Protein AF-A0A6B3FLF4-F1 (afdb_monomer_lite)

Secondary structure (DSSP, 8-state):
--PPEEEEETTEEEEEEEEEE--TT-SSPEEEEEEEEETTEEEEESSHHHHHHHHHT----S----------S----PPPP-SHHHHHHHHHHHHHHHHHHHHHT-

pLDDT: mean 77.43, std 15.68, range [38.91, 93.62]

Radius of gyration: 25.48 Å; chains: 1; bounding box: 37×61×59 Å

Structure (mmCIF, N/CA/C/O backbone):
data_AF-A0A6B3FLF4-F1
#
_entry.id   AF-A0A6B3FLF4-F1
#
loop_
_atom_site.group_PDB
_atom_site.id
_atom_site.type_symbol
_atom_site.label_atom_id
_atom_site.label_alt_id
_atom_site.label_comp_id
_atom_site.label_asym_id
_atom_site.label_entity_id
_atom_site.label_seq_id
_atom_site.pdbx_PDB_ins_code
_atom_site.Cartn_x
_atom_site.Cartn_y
_atom_site.Cartn_z
_atom_site.occupancy
_atom_site.B_iso_or_equiv
_atom_site.auth_seq_id
_atom_site.auth_comp_id
_atom_site.auth_asym_id
_atom_site.auth_atom_id
_atom_site.pdbx_PDB_model_num
ATOM 1 N N . TYR A 1 1 ? 11.805 -9.754 -5.408 1.00 54.56 1 TYR A N 1
ATOM 2 C CA . TYR A 1 1 ? 10.732 -10.060 -4.449 1.00 54.56 1 TYR A CA 1
ATOM 3 C C . TYR A 1 1 ? 10.840 -9.061 -3.315 1.00 54.56 1 TYR A C 1
ATOM 5 O O . TYR A 1 1 ? 11.949 -8.872 -2.820 1.00 54.56 1 TYR A O 1
ATOM 13 N N . GLY A 1 2 ? 9.774 -8.303 -3.056 1.00 68.50 2 GLY A N 1
ATOM 14 C CA . GLY A 1 2 ? 9.725 -7.313 -1.976 1.00 68.50 2 GLY A CA 1
ATOM 15 C C . GLY A 1 2 ? 9.313 -7.947 -0.649 1.00 68.50 2 GLY A C 1
ATOM 16 O O . GLY A 1 2 ? 9.113 -9.155 -0.561 1.00 68.50 2 GLY A O 1
ATOM 17 N N . ASN A 1 3 ? 9.211 -7.131 0.393 1.00 77.31 3 ASN A N 1
ATOM 18 C CA . ASN A 1 3 ? 8.641 -7.529 1.675 1.00 77.31 3 ASN A CA 1
ATOM 19 C C . ASN A 1 3 ? 7.111 -7.619 1.572 1.00 77.31 3 ASN A C 1
ATOM 21 O O . ASN A 1 3 ? 6.477 -6.709 1.045 1.00 77.31 3 ASN A O 1
ATOM 25 N N . LEU A 1 4 ? 6.527 -8.695 2.104 1.00 87.56 4 LEU A N 1
ATOM 26 C CA . LEU A 1 4 ? 5.078 -8.843 2.232 1.00 87.56 4 LEU A CA 1
ATOM 27 C C . LEU A 1 4 ? 4.589 -8.045 3.446 1.00 87.56 4 LEU A C 1
ATOM 29 O O . LEU A 1 4 ? 5.030 -8.300 4.568 1.00 87.56 4 LEU A O 1
ATOM 33 N N . LEU A 1 5 ? 3.662 -7.114 3.232 1.00 86.44 5 LEU A N 1
ATOM 34 C CA . LEU A 1 5 ? 2.945 -6.436 4.309 1.00 86.44 5 LEU A CA 1
ATOM 35 C C . LEU A 1 5 ? 1.595 -7.126 4.506 1.00 86.44 5 LEU A C 1
ATOM 37 O O . LEU A 1 5 ? 0.856 -7.336 3.546 1.00 86.44 5 LEU A O 1
ATOM 41 N N . THR A 1 6 ? 1.284 -7.486 5.750 1.00 89.62 6 THR A N 1
ATOM 42 C CA . THR A 1 6 ? -0.003 -8.080 6.133 1.00 89.62 6 THR A CA 1
ATOM 43 C C . THR A 1 6 ? -0.688 -7.157 7.127 1.00 89.62 6 THR A C 1
ATOM 45 O O . THR A 1 6 ? -0.113 -6.851 8.170 1.00 89.62 6 THR A O 1
ATOM 48 N N . VAL A 1 7 ? -1.903 -6.720 6.807 1.00 89.19 7 VAL A N 1
ATOM 49 C CA . VAL A 1 7 ? -2.683 -5.796 7.636 1.00 89.19 7 VAL A CA 1
ATOM 50 C C . VAL A 1 7 ? -3.991 -6.478 8.048 1.00 89.19 7 VAL A C 1
ATOM 52 O O . VAL A 1 7 ? -4.735 -6.916 7.167 1.00 89.19 7 VAL A O 1
ATOM 55 N N . PRO A 1 8 ? -4.281 -6.618 9.355 1.00 90.31 8 PRO A N 1
ATOM 56 C CA . PRO A 1 8 ? -5.564 -7.136 9.818 1.00 90.31 8 PRO A CA 1
ATOM 57 C C . PRO A 1 8 ? -6.6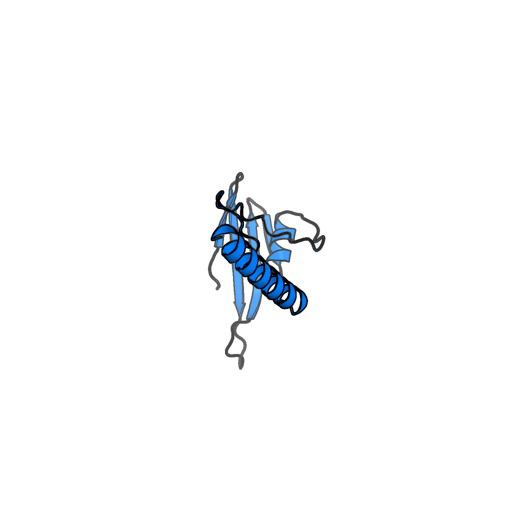76 -6.094 9.626 1.00 90.31 8 PRO A C 1
ATOM 59 O O . PRO A 1 8 ? -6.490 -4.913 9.911 1.00 90.31 8 PRO A O 1
ATOM 62 N N . LEU A 1 9 ? -7.836 -6.549 9.163 1.00 85.38 9 LEU A N 1
ATOM 63 C CA . LEU A 1 9 ? -9.065 -5.780 8.948 1.00 85.38 9 LEU A CA 1
ATOM 64 C C . LEU A 1 9 ? -10.248 -6.566 9.539 1.00 85.38 9 LEU A C 1
ATOM 66 O O . LEU A 1 9 ? -10.143 -7.776 9.747 1.00 85.38 9 LEU A O 1
ATOM 70 N N . GLU A 1 10 ? -11.394 -5.917 9.769 1.00 82.06 10 GLU A N 1
ATOM 71 C CA . GLU A 1 10 ? -12.571 -6.570 10.379 1.00 82.06 10 GLU A CA 1
ATOM 72 C C . GLU A 1 10 ? -13.059 -7.819 9.618 1.00 82.06 10 GLU A C 1
ATOM 74 O O . GLU A 1 10 ? -13.631 -8.724 10.221 1.00 82.06 10 GLU A O 1
ATOM 79 N N . GLY A 1 11 ? -12.803 -7.907 8.306 1.00 79.12 11 GLY A N 1
ATOM 80 C CA . GLY A 1 11 ? -13.209 -9.032 7.456 1.00 79.12 11 GLY A CA 1
ATOM 81 C C . GLY A 1 11 ? -12.089 -9.992 7.039 1.00 79.12 11 GLY A C 1
ATOM 82 O O . GLY A 1 11 ? -12.340 -10.870 6.213 1.00 79.12 11 GLY A O 1
ATOM 83 N N . GLY A 1 12 ? -10.863 -9.846 7.560 1.00 87.38 12 GLY A N 1
ATOM 84 C CA . GLY A 1 12 ? -9.735 -10.723 7.224 1.00 87.38 12 GLY A CA 1
ATOM 85 C C . GLY A 1 12 ? -8.396 -9.994 7.117 1.00 87.38 12 GLY A C 1
ATOM 86 O O . GLY A 1 12 ? -8.160 -8.995 7.786 1.00 87.38 12 GLY A O 1
ATOM 87 N N . PHE A 1 13 ? -7.501 -10.497 6.268 1.00 90.88 13 PHE A N 1
ATOM 88 C CA . PHE A 1 13 ? -6.176 -9.912 6.062 1.00 90.88 13 PHE A CA 1
ATOM 89 C C . PHE A 1 13 ? -6.063 -9.277 4.677 1.00 90.88 13 PHE A C 1
ATOM 91 O O . PHE A 1 13 ? -6.465 -9.875 3.677 1.00 90.88 13 PHE A O 1
ATOM 98 N N . LEU A 1 14 ? -5.483 -8.080 4.631 1.00 90.69 14 LEU A N 1
ATOM 99 C CA . LEU A 1 14 ? -4.992 -7.455 3.410 1.00 90.69 14 LEU A CA 1
ATOM 100 C C . LEU A 1 14 ? -3.509 -7.789 3.247 1.00 90.69 14 LEU A C 1
ATOM 102 O O . LEU A 1 14 ? -2.698 -7.502 4.130 1.00 90.69 14 LEU A O 1
ATOM 106 N N . TYR A 1 15 ? -3.166 -8.377 2.107 1.00 91.75 15 TYR A N 1
ATOM 107 C CA . TYR A 1 15 ? -1.801 -8.734 1.738 1.00 91.75 15 TYR A CA 1
ATOM 108 C C . TYR A 1 15 ? -1.303 -7.814 0.632 1.00 91.75 15 TYR A C 1
ATOM 110 O O . TYR A 1 15 ? -1.992 -7.645 -0.373 1.00 91.75 15 TYR A O 1
ATOM 118 N N . ILE A 1 16 ? -0.112 -7.243 0.804 1.00 93.62 16 ILE A N 1
ATOM 119 C CA . ILE A 1 16 ? 0.496 -6.313 -0.153 1.00 93.62 16 ILE A CA 1
ATOM 120 C C . ILE A 1 16 ? 1.931 -6.755 -0.435 1.00 93.62 16 ILE A C 1
ATOM 122 O O . ILE A 1 16 ? 2.762 -6.792 0.474 1.00 93.62 16 ILE A O 1
ATOM 126 N N . GLU A 1 17 ? 2.237 -7.046 -1.699 1.00 91.62 17 GLU A N 1
ATOM 127 C CA . GLU A 1 17 ? 3.581 -7.415 -2.148 1.00 91.62 17 GLU A CA 1
ATOM 128 C C . GLU A 1 17 ? 4.071 -6.471 -3.264 1.00 91.62 17 GLU A C 1
ATOM 130 O O . GLU A 1 17 ? 3.579 -6.522 -4.398 1.00 91.62 17 GLU A O 1
ATOM 135 N N . PRO A 1 18 ? 5.066 -5.608 -2.984 1.00 89.94 18 PRO A N 1
ATOM 136 C CA . PRO A 1 18 ? 5.724 -4.807 -4.008 1.00 89.94 18 PRO A CA 1
ATOM 137 C C . PRO A 1 18 ? 6.738 -5.642 -4.807 1.00 89.94 18 PRO A C 1
ATOM 139 O O . PRO A 1 18 ? 7.626 -6.297 -4.254 1.00 89.94 18 PRO A O 1
ATOM 142 N N . VAL A 1 19 ? 6.665 -5.575 -6.136 1.00 89.12 19 VAL A N 1
ATOM 143 C CA . VAL A 1 19 ? 7.580 -6.274 -7.045 1.00 89.12 19 VAL A CA 1
ATOM 144 C C . VAL A 1 19 ? 8.565 -5.280 -7.645 1.00 89.12 19 VAL A C 1
ATOM 146 O O . VAL A 1 19 ? 8.205 -4.443 -8.474 1.00 89.12 19 VAL A O 1
ATOM 149 N N . TYR A 1 20 ? 9.832 -5.404 -7.256 1.00 86.50 20 TYR A N 1
ATOM 150 C CA . TYR A 1 20 ? 10.931 -4.603 -7.794 1.00 86.50 20 TYR A CA 1
ATOM 151 C C . TYR A 1 20 ? 11.729 -5.372 -8.845 1.00 86.50 20 TYR A C 1
ATOM 153 O O . TYR A 1 20 ? 11.981 -6.570 -8.691 1.00 86.50 20 TYR A O 1
ATOM 161 N N . THR A 1 21 ? 12.213 -4.673 -9.870 1.00 84.12 21 THR A N 1
ATOM 162 C CA . THR A 1 21 ? 13.199 -5.212 -10.819 1.00 84.12 21 THR A CA 1
ATOM 163 C C . THR A 1 21 ? 14.460 -4.371 -10.828 1.00 84.12 21 THR A C 1
ATOM 165 O O . THR A 1 21 ? 14.403 -3.146 -10.719 1.00 84.12 21 THR A O 1
ATOM 168 N N . ARG A 1 22 ? 15.597 -5.032 -11.039 1.00 74.81 22 ARG A N 1
ATOM 169 C CA . ARG A 1 22 ? 16.881 -4.391 -11.314 1.00 74.81 22 ARG A CA 1
ATOM 170 C C . ARG A 1 22 ? 17.200 -4.583 -12.794 1.00 74.81 22 ARG A C 1
ATOM 172 O O . ARG A 1 22 ? 17.216 -5.715 -13.267 1.00 74.81 22 ARG A O 1
ATOM 179 N N . GLY A 1 23 ? 17.414 -3.491 -13.520 1.00 70.38 23 GLY A N 1
ATOM 180 C CA . GLY A 1 23 ? 17.798 -3.523 -14.930 1.00 70.38 23 GLY A CA 1
ATOM 181 C C . GLY A 1 23 ? 19.266 -3.150 -15.107 1.00 70.38 23 GLY A C 1
ATOM 182 O O . GLY A 1 23 ? 19.678 -2.105 -14.613 1.00 70.38 23 GLY A O 1
ATOM 183 N N . GLY A 1 24 ? 20.015 -3.986 -15.836 1.00 71.12 24 GLY A N 1
ATOM 184 C CA . GLY A 1 24 ? 21.361 -3.737 -16.377 1.00 71.12 24 GLY A CA 1
ATOM 185 C C . GLY A 1 24 ? 22.268 -2.799 -15.568 1.00 71.12 24 GLY A C 1
ATOM 186 O O . GLY A 1 24 ? 22.991 -3.252 -14.689 1.00 71.12 24 GLY A O 1
ATOM 187 N N . ASN A 1 25 ? 22.226 -1.502 -15.906 1.00 66.50 25 ASN A N 1
ATOM 188 C CA . ASN A 1 25 ? 23.145 -0.455 -15.434 1.00 66.50 25 ASN A CA 1
ATOM 189 C C . ASN A 1 25 ? 22.615 0.422 -14.279 1.00 66.50 25 ASN A C 1
ATOM 191 O O . ASN A 1 25 ? 23.318 1.336 -13.853 1.00 66.50 25 ASN A O 1
ATOM 195 N N . GLN A 1 26 ? 21.389 0.212 -13.783 1.00 67.44 26 GLN A N 1
ATOM 196 C CA . GLN A 1 26 ? 20.879 0.972 -12.635 1.00 67.44 26 GLN A CA 1
ATOM 197 C C . GLN A 1 26 ? 21.131 0.232 -11.319 1.00 67.44 26 GLN A C 1
ATOM 199 O O . GLN A 1 26 ? 20.676 -0.894 -11.117 1.00 67.44 26 GLN A O 1
ATOM 204 N N . ASN A 1 27 ? 21.809 0.913 -10.391 1.00 74.94 27 ASN A N 1
ATOM 205 C CA . ASN A 1 27 ? 22.121 0.392 -9.056 1.00 74.94 27 ASN A CA 1
ATOM 206 C C . ASN A 1 27 ? 20.901 0.329 -8.120 1.00 74.94 27 ASN A C 1
ATOM 208 O O . ASN A 1 27 ? 20.984 -0.268 -7.046 1.00 74.94 27 ASN A O 1
ATOM 212 N N . TYR A 1 28 ? 19.765 0.905 -8.519 1.00 80.50 28 TYR A N 1
ATOM 213 C CA . TYR A 1 28 ? 18.578 1.030 -7.678 1.00 80.50 28 TYR A CA 1
ATOM 214 C C . TYR A 1 28 ? 17.434 0.138 -8.186 1.00 80.50 28 TYR A C 1
ATOM 216 O O . TYR A 1 28 ? 17.136 0.147 -9.384 1.00 80.50 28 TYR A O 1
ATOM 224 N N . PRO A 1 29 ? 16.791 -0.659 -7.309 1.00 82.88 29 PRO A N 1
ATOM 225 C CA . PRO A 1 29 ? 15.593 -1.411 -7.665 1.00 82.88 29 PRO A CA 1
ATOM 226 C C . PRO A 1 29 ? 14.446 -0.460 -8.011 1.00 82.88 29 PRO A C 1
ATOM 228 O O . PRO A 1 29 ? 14.128 0.436 -7.233 1.00 82.88 29 PRO A O 1
ATOM 231 N N . LEU A 1 30 ? 13.796 -0.681 -9.152 1.00 86.81 30 LEU A N 1
ATOM 232 C CA . LEU A 1 30 ? 12.601 0.068 -9.535 1.00 86.81 30 LEU A CA 1
ATOM 233 C C . LEU A 1 30 ? 11.353 -0.748 -9.232 1.00 86.81 30 LEU A C 1
ATOM 235 O O . LEU A 1 30 ? 11.300 -1.936 -9.561 1.00 86.81 30 LEU A O 1
ATOM 239 N N . LEU A 1 31 ? 10.350 -0.098 -8.639 1.00 87.56 31 LEU A N 1
ATOM 240 C CA . LEU A 1 31 ? 9.023 -0.680 -8.471 1.00 87.56 31 LEU A CA 1
ATOM 241 C C . LEU A 1 31 ? 8.422 -0.933 -9.857 1.00 87.56 31 LEU A C 1
ATOM 243 O O . LEU A 1 31 ? 8.432 -0.056 -10.719 1.00 87.56 31 LEU A O 1
ATOM 247 N N . ARG A 1 32 ? 7.933 -2.149 -10.086 1.00 88.94 32 ARG A N 1
ATOM 248 C CA . ARG A 1 32 ? 7.273 -2.529 -11.339 1.00 88.94 32 ARG A CA 1
ATOM 249 C C . ARG A 1 32 ? 5.783 -2.677 -11.181 1.00 88.94 32 ARG A C 1
ATOM 251 O O . ARG A 1 32 ? 5.054 -2.229 -12.057 1.00 88.94 32 ARG A O 1
ATOM 258 N N . LYS A 1 33 ? 5.368 -3.340 -10.106 1.00 90.38 33 LYS A N 1
ATOM 259 C CA . LYS A 1 33 ? 3.972 -3.603 -9.780 1.00 90.38 33 LYS A CA 1
ATOM 260 C C . LYS A 1 33 ? 3.801 -3.752 -8.276 1.00 90.38 33 LYS A C 1
ATOM 262 O O . LYS A 1 33 ? 4.745 -4.123 -7.579 1.00 90.38 33 LYS A O 1
ATOM 267 N N . VAL A 1 34 ? 2.586 -3.510 -7.813 1.00 92.44 34 VAL A N 1
ATOM 268 C CA . VAL A 1 34 ? 2.115 -3.826 -6.468 1.00 92.44 34 VAL A CA 1
ATOM 269 C C . VAL A 1 34 ? 0.984 -4.832 -6.609 1.00 92.44 34 VAL A C 1
ATOM 271 O O . VAL A 1 34 ? -0.009 -4.553 -7.279 1.00 92.44 34 VAL A O 1
ATOM 274 N N . ALA A 1 35 ? 1.152 -6.006 -6.007 1.00 92.12 35 ALA A N 1
ATOM 275 C CA . ALA A 1 35 ? 0.082 -6.981 -5.869 1.00 92.12 35 ALA A CA 1
ATOM 276 C C . ALA A 1 35 ? -0.643 -6.732 -4.543 1.00 92.12 35 ALA A C 1
ATOM 278 O O . ALA A 1 35 ? 0.013 -6.641 -3.503 1.00 92.12 35 ALA A O 1
ATOM 279 N N . ALA A 1 36 ? -1.972 -6.632 -4.571 1.00 93.06 36 ALA A N 1
ATOM 280 C CA . ALA A 1 36 ? -2.795 -6.535 -3.368 1.00 93.06 36 ALA A CA 1
ATOM 281 C C . ALA A 1 36 ? -3.884 -7.611 -3.371 1.00 93.06 36 ALA A C 1
ATOM 283 O O . ALA A 1 36 ? -4.483 -7.896 -4.410 1.00 93.06 36 ALA A O 1
ATOM 284 N N . SER A 1 37 ? -4.132 -8.214 -2.208 1.00 92.38 37 SER A N 1
ATOM 285 C CA . SER A 1 37 ? -5.137 -9.263 -2.035 1.00 92.38 37 SER A CA 1
ATOM 286 C C . SER A 1 37 ? -5.958 -9.054 -0.769 1.00 92.38 37 SER A C 1
ATOM 288 O O . SER A 1 37 ? -5.391 -8.912 0.315 1.00 92.38 37 SER A O 1
ATOM 290 N N . TYR A 1 38 ? -7.285 -9.070 -0.910 1.00 92.00 38 TYR A N 1
ATOM 291 C CA . TYR A 1 38 ? -8.240 -9.055 0.198 1.00 92.00 38 TYR A CA 1
ATOM 292 C C . TYR A 1 38 ? -9.358 -10.071 -0.059 1.00 92.00 38 TYR A C 1
ATOM 294 O O . TYR A 1 38 ? -10.063 -10.010 -1.072 1.00 92.00 38 TYR A O 1
ATOM 302 N N . GLY A 1 39 ? -9.513 -11.035 0.851 1.00 88.12 39 GLY A N 1
ATOM 303 C CA . GLY A 1 3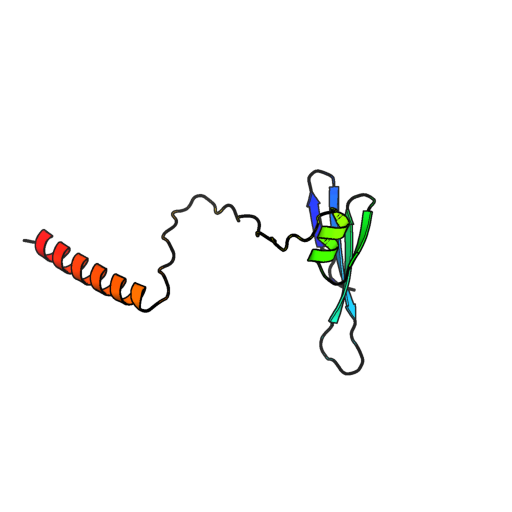9 ? -10.452 -12.144 0.678 1.00 88.12 39 GLY A CA 1
ATOM 304 C C . GLY A 1 39 ? -10.147 -12.957 -0.587 1.00 88.12 39 GLY A C 1
ATOM 305 O O . GLY A 1 39 ? -9.111 -13.606 -0.678 1.00 88.12 39 GLY A O 1
ATOM 306 N N . SER A 1 40 ? -11.057 -12.934 -1.565 1.00 87.81 40 SER A N 1
ATOM 307 C CA . SER A 1 40 ? -10.910 -13.636 -2.856 1.00 87.81 40 SER A CA 1
ATOM 308 C C . SER A 1 40 ? -10.491 -12.726 -4.016 1.00 87.81 40 SER A C 1
ATOM 310 O O . SER A 1 40 ? -10.414 -13.186 -5.155 1.00 87.81 40 SER A O 1
ATOM 312 N N . LYS A 1 41 ? -10.252 -11.436 -3.758 1.00 89.06 41 LYS A N 1
ATOM 313 C CA . LYS A 1 41 ? -9.942 -10.442 -4.788 1.00 89.06 41 LYS A CA 1
ATOM 314 C C . LYS A 1 41 ? -8.447 -10.149 -4.804 1.00 89.06 41 LYS A C 1
ATOM 316 O O . LYS A 1 41 ? -7.894 -9.754 -3.784 1.00 89.06 41 LYS A O 1
ATOM 321 N N . ILE A 1 42 ? -7.825 -10.322 -5.970 1.00 92.06 42 ILE A N 1
ATOM 322 C CA . ILE A 1 42 ? -6.398 -10.073 -6.211 1.00 92.06 42 ILE A CA 1
ATOM 323 C C . ILE A 1 42 ? -6.269 -9.066 -7.353 1.00 92.06 42 ILE A C 1
ATOM 325 O O . ILE A 1 42 ? -6.893 -9.245 -8.399 1.00 92.06 42 ILE A O 1
ATOM 329 N N . VAL A 1 43 ? -5.463 -8.024 -7.158 1.00 93.50 43 VAL A N 1
ATOM 330 C CA . VAL A 1 43 ? -5.237 -6.946 -8.135 1.00 93.50 43 VAL A CA 1
ATOM 331 C C . VAL A 1 43 ? -3.746 -6.636 -8.284 1.00 93.50 43 VAL A C 1
ATOM 333 O O . VAL A 1 43 ? -2.961 -6.889 -7.368 1.00 93.50 43 VAL A O 1
ATOM 336 N N . PHE A 1 44 ? -3.355 -6.100 -9.446 1.00 93.56 44 PHE A N 1
ATOM 337 C CA . PHE A 1 44 ? -1.964 -5.785 -9.788 1.00 93.56 44 PHE A CA 1
ATOM 338 C C . PHE A 1 44 ? -1.850 -4.402 -10.426 1.00 93.56 44 PHE A C 1
ATOM 340 O O . PHE A 1 44 ? -2.077 -4.247 -11.627 1.00 93.56 44 PHE A O 1
ATOM 347 N N . GLU A 1 45 ? -1.383 -3.425 -9.660 1.00 93.50 45 GLU A N 1
ATOM 348 C CA . GLU A 1 45 ? -1.334 -2.030 -10.107 1.00 93.50 45 GLU A CA 1
ATOM 349 C C . GLU A 1 45 ? 0.078 -1.448 -10.109 1.00 93.50 45 GLU A C 1
ATOM 351 O O . GLU A 1 45 ? 1.038 -2.105 -9.696 1.00 93.50 45 GLU A O 1
ATOM 356 N N . ASN A 1 46 ? 0.248 -0.251 -10.674 1.00 91.19 46 ASN A N 1
ATOM 357 C CA . ASN A 1 46 ? 1.566 0.380 -10.788 1.00 91.19 46 ASN A CA 1
ATOM 358 C C . ASN A 1 46 ? 1.982 1.058 -9.482 1.00 91.19 46 ASN A C 1
ATOM 360 O O . ASN A 1 46 ? 3.179 1.181 -9.215 1.00 91.19 46 ASN A O 1
ATOM 364 N N . SER A 1 47 ? 1.010 1.457 -8.662 1.00 89.81 47 SER A N 1
ATOM 365 C CA . SER A 1 47 ? 1.234 2.059 -7.352 1.00 89.81 47 SER A CA 1
ATOM 366 C C . SER A 1 47 ? 0.443 1.362 -6.245 1.00 89.81 47 SER A C 1
ATOM 368 O O . SER A 1 47 ? -0.482 0.587 -6.490 1.00 89.81 47 SER A O 1
ATOM 370 N N . LEU A 1 48 ? 0.820 1.652 -4.998 1.00 88.12 48 LEU A N 1
ATOM 371 C CA . LEU A 1 48 ? 0.081 1.184 -3.831 1.00 88.12 48 LEU A CA 1
ATOM 372 C C . LEU A 1 48 ? -1.335 1.771 -3.793 1.00 88.12 48 LEU A C 1
ATOM 374 O O . LEU A 1 48 ? -2.277 1.027 -3.557 1.00 88.12 48 LEU A O 1
ATOM 378 N N . GLY A 1 49 ? -1.484 3.073 -4.054 1.00 88.81 49 GLY A N 1
ATOM 379 C CA . GLY A 1 49 ? -2.792 3.736 -4.057 1.00 88.81 49 GLY A CA 1
ATOM 380 C C . GLY A 1 49 ? -3.739 3.111 -5.076 1.00 88.81 49 GLY A C 1
ATOM 381 O O . GLY A 1 49 ? -4.842 2.714 -4.721 1.00 88.81 49 GLY A O 1
ATOM 382 N N . GLU A 1 50 ? -3.262 2.896 -6.304 1.00 88.44 50 GLU A N 1
ATOM 383 C CA . GLU A 1 50 ? -4.036 2.209 -7.343 1.00 88.44 50 GLU A CA 1
ATOM 384 C C . GLU A 1 50 ? -4.440 0.794 -6.901 1.00 88.44 50 GLU A C 1
ATOM 386 O O . GLU A 1 50 ? -5.597 0.416 -7.053 1.00 88.44 50 GLU A O 1
ATOM 391 N N . ALA A 1 51 ? -3.522 0.015 -6.314 1.00 90.19 51 ALA A N 1
ATOM 392 C CA . ALA A 1 51 ? -3.815 -1.348 -5.863 1.00 90.19 51 ALA A CA 1
ATOM 393 C C . ALA A 1 51 ? -4.857 -1.377 -4.733 1.00 90.19 51 ALA A C 1
ATOM 395 O O . ALA A 1 51 ? -5.715 -2.259 -4.701 1.00 90.19 51 ALA A O 1
ATOM 396 N N . LEU A 1 52 ? -4.805 -0.407 -3.817 1.00 89.56 52 LEU A N 1
ATOM 397 C CA . LEU A 1 52 ? -5.782 -0.259 -2.739 1.00 89.56 52 LEU A CA 1
ATOM 398 C C . LEU A 1 52 ? -7.152 0.150 -3.290 1.00 89.56 52 LEU A C 1
ATOM 400 O O . LEU A 1 52 ? -8.161 -0.483 -2.975 1.00 89.56 52 LEU A O 1
ATOM 404 N N . ASN A 1 53 ? -7.183 1.135 -4.181 1.00 90.12 53 ASN A N 1
ATOM 405 C CA . ASN A 1 53 ? -8.402 1.576 -4.851 1.00 90.12 53 ASN A CA 1
ATOM 406 C C . ASN A 1 53 ? -9.031 0.424 -5.644 1.00 90.12 53 ASN A C 1
ATOM 408 O O . ASN A 1 53 ? -10.217 0.135 -5.496 1.00 90.12 53 ASN A O 1
ATOM 412 N N . ALA A 1 54 ? -8.223 -0.326 -6.395 1.00 89.31 54 ALA A N 1
ATOM 413 C CA . ALA A 1 54 ? -8.669 -1.474 -7.171 1.00 89.31 54 ALA A CA 1
ATOM 414 C C . ALA A 1 54 ? -9.187 -2.616 -6.287 1.00 89.31 54 ALA A C 1
ATOM 416 O O . ALA A 1 54 ? -10.212 -3.215 -6.623 1.00 89.31 54 ALA A O 1
ATOM 417 N N . VAL A 1 55 ? -8.540 -2.932 -5.155 1.00 89.62 55 VAL A N 1
ATOM 418 C CA . VAL A 1 55 ? -8.992 -4.026 -4.277 1.00 89.62 55 VAL A CA 1
ATOM 419 C C . VAL A 1 55 ? -10.275 -3.653 -3.530 1.00 89.62 55 VAL A C 1
ATOM 421 O O . VAL A 1 55 ? -11.196 -4.470 -3.480 1.00 89.62 55 VAL A O 1
ATOM 424 N N . PHE A 1 56 ? -10.420 -2.407 -3.077 1.00 89.38 56 PHE A N 1
ATOM 425 C CA . PHE A 1 56 ? -11.606 -1.948 -2.344 1.00 89.38 56 PHE A CA 1
ATOM 426 C C . PHE A 1 56 ? -12.709 -1.352 -3.234 1.00 89.38 56 PHE A C 1
ATOM 428 O O . PHE A 1 56 ? -13.822 -1.155 -2.761 1.00 89.38 56 PHE A O 1
ATOM 435 N N . GLY A 1 57 ? -12.450 -1.160 -4.532 1.00 84.56 57 GLY A N 1
ATOM 436 C CA . GLY A 1 57 ? -13.415 -0.588 -5.477 1.00 84.56 57 GLY A CA 1
ATOM 437 C C . GLY A 1 57 ? -13.687 0.899 -5.237 1.00 84.56 57 GLY A C 1
ATOM 438 O O . GLY A 1 57 ? -14.804 1.348 -5.469 1.00 84.56 57 GLY A O 1
ATOM 439 N N . VAL A 1 58 ? -12.692 1.629 -4.735 1.00 82.31 58 VAL A N 1
ATOM 440 C CA . VAL A 1 58 ? -12.775 3.069 -4.465 1.00 82.31 58 VAL A CA 1
ATOM 441 C C . VAL A 1 58 ? -12.338 3.818 -5.723 1.00 82.31 58 VAL A C 1
ATOM 443 O O . VAL A 1 58 ? -11.326 3.466 -6.329 1.00 82.31 58 VAL A O 1
ATOM 446 N N . GLU A 1 59 ? -13.107 4.821 -6.141 1.00 71.88 59 GLU A N 1
ATOM 447 C CA . GLU A 1 59 ? -12.677 5.747 -7.191 1.00 71.88 59 GLU A CA 1
ATOM 448 C C . GLU A 1 59 ? -11.674 6.734 -6.588 1.00 71.88 59 GLU A C 1
ATOM 450 O O . GLU A 1 59 ? -11.902 7.254 -5.499 1.00 71.88 59 GLU A O 1
ATOM 455 N N . ASP A 1 60 ? -10.546 6.951 -7.265 1.00 63.72 60 ASP A N 1
ATOM 456 C CA . ASP A 1 60 ? -9.518 7.889 -6.813 1.00 63.72 60 ASP A CA 1
ATOM 457 C C . ASP A 1 60 ? -10.065 9.321 -6.912 1.00 63.72 60 ASP A C 1
ATOM 459 O O . ASP A 1 60 ? -10.037 9.941 -7.975 1.00 63.72 60 ASP A O 1
ATOM 463 N N . ASP A 1 61 ? -10.620 9.834 -5.816 1.00 60.31 61 ASP A N 1
ATOM 464 C CA . ASP A 1 61 ? -11.096 11.215 -5.711 1.00 60.31 61 ASP A CA 1
ATOM 465 C C . ASP A 1 61 ? -9.951 12.205 -5.421 1.00 60.31 61 ASP A C 1
ATOM 467 O O . ASP A 1 61 ? -10.187 13.398 -5.219 1.00 60.31 61 ASP A O 1
ATOM 471 N N . GLY A 1 62 ? -8.699 11.725 -5.408 1.00 58.78 62 GLY A N 1
ATOM 472 C CA . GLY A 1 62 ? -7.520 12.510 -5.057 1.00 58.78 62 GLY A CA 1
ATOM 473 C C . GLY A 1 62 ? -7.462 12.907 -3.578 1.00 58.78 62 GLY A C 1
ATOM 474 O O . GLY A 1 62 ? -6.552 13.640 -3.186 1.00 58.78 62 GLY A O 1
ATOM 475 N N . SER A 1 63 ? -8.394 12.431 -2.747 1.00 52.78 63 SER A N 1
ATOM 476 C CA . SER A 1 63 ? -8.465 12.707 -1.317 1.00 52.78 63 SER A CA 1
ATOM 477 C C . SER A 1 63 ? -7.907 11.530 -0.523 1.00 52.78 63 SER A C 1
ATOM 479 O O . SER A 1 63 ? -8.609 10.818 0.193 1.00 52.78 63 SER A O 1
ATOM 481 N N . THR A 1 64 ? -6.588 11.337 -0.573 1.00 52.59 64 TH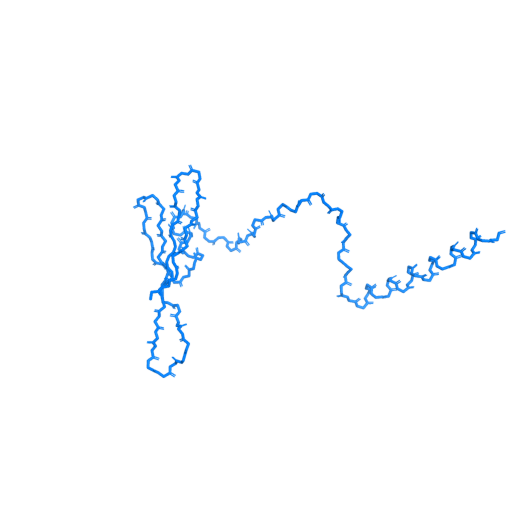R A N 1
ATOM 482 C CA . THR A 1 64 ? -5.925 10.568 0.487 1.00 52.59 64 THR A CA 1
ATOM 483 C C . THR A 1 64 ? -5.830 11.466 1.717 1.00 52.59 64 THR A C 1
ATOM 485 O O . THR A 1 64 ? -4.774 12.032 2.000 1.00 52.59 64 THR A O 1
ATOM 488 N N . THR A 1 65 ? -6.942 11.654 2.428 1.00 53.28 65 THR A N 1
ATOM 489 C CA . THR A 1 65 ? -6.871 12.208 3.783 1.00 53.28 65 THR A CA 1
ATOM 490 C C . THR A 1 65 ? -6.191 11.128 4.624 1.00 53.28 65 THR A C 1
ATOM 492 O O . THR A 1 65 ? -6.721 10.015 4.705 1.00 53.28 65 THR A O 1
ATOM 495 N N . PRO A 1 66 ? -4.986 11.371 5.174 1.00 53.62 66 PRO A N 1
ATOM 496 C CA . PRO A 1 66 ? -4.392 10.435 6.115 1.00 53.62 66 PRO A CA 1
ATOM 497 C C . PRO A 1 66 ? -5.415 10.192 7.229 1.00 53.62 66 PRO A C 1
ATOM 499 O O . PRO A 1 66 ? -6.111 11.140 7.597 1.00 53.62 66 PRO A O 1
ATOM 502 N N . PRO A 1 67 ? -5.546 8.969 7.769 1.00 51.72 67 PRO A N 1
ATOM 503 C CA . PRO A 1 67 ? -6.321 8.803 8.985 1.00 51.72 67 PRO A CA 1
ATOM 504 C C . PRO A 1 67 ? -5.756 9.789 10.006 1.00 51.72 67 PRO A C 1
ATOM 506 O O . PRO A 1 67 ? -4.539 9.796 10.228 1.00 51.72 67 PRO A O 1
ATOM 509 N N . ASP A 1 68 ? -6.621 10.640 10.566 1.00 44.66 68 ASP A N 1
ATOM 510 C CA . ASP A 1 68 ? -6.279 11.434 11.737 1.00 44.66 68 ASP A CA 1
ATOM 511 C C . ASP A 1 68 ? -5.648 10.459 12.723 1.00 44.66 68 ASP A C 1
ATOM 513 O O . ASP A 1 68 ? -6.284 9.515 13.205 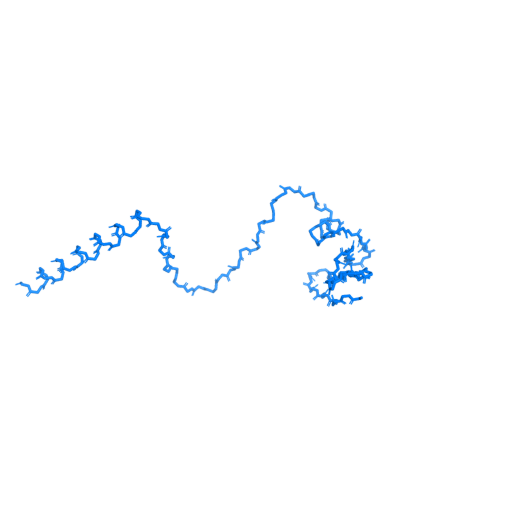1.00 44.66 68 ASP A O 1
ATOM 517 N N . THR A 1 69 ? -4.346 10.622 12.939 1.00 47.12 69 THR A N 1
ATOM 518 C CA . THR A 1 69 ? -3.696 9.959 14.053 1.00 47.12 69 THR A CA 1
ATOM 519 C C . THR A 1 69 ? -4.399 10.566 15.246 1.00 47.12 69 THR A C 1
ATOM 521 O O . THR A 1 69 ? -4.247 11.751 15.513 1.00 47.12 69 THR A O 1
ATOM 524 N N . GLN A 1 70 ? -5.288 9.799 15.870 1.00 45.16 70 GLN A N 1
ATOM 525 C CA . GLN A 1 70 ? -5.898 10.204 17.116 1.00 45.16 70 GLN A CA 1
ATOM 526 C C . GLN A 1 70 ? -4.748 10.250 18.121 1.00 45.16 70 GLN A C 1
ATOM 528 O O . GLN A 1 70 ? -4.365 9.228 18.693 1.00 45.16 70 GLN A O 1
ATOM 533 N N . ASP A 1 71 ? -4.125 11.423 18.229 1.00 42.38 71 ASP A N 1
ATOM 534 C CA . ASP A 1 71 ? -3.169 11.740 19.269 1.00 42.38 71 ASP A CA 1
ATOM 535 C C . ASP A 1 71 ? -3.797 11.341 20.616 1.00 42.38 71 ASP A C 1
ATOM 537 O O . ASP A 1 71 ? -4.994 11.575 20.845 1.00 42.38 71 ASP A O 1
ATOM 541 N N . PRO A 1 72 ? -3.037 10.696 21.520 1.00 48.31 72 PRO A N 1
ATOM 542 C CA . PRO A 1 72 ? -3.490 10.547 22.895 1.00 48.31 72 PRO A CA 1
ATOM 543 C C . PRO A 1 72 ? -3.816 11.947 23.445 1.00 48.31 72 PRO A C 1
ATOM 545 O O . PRO A 1 72 ? -3.168 12.914 23.046 1.00 48.31 72 PRO A O 1
ATOM 548 N N . PRO A 1 73 ? -4.800 12.100 24.348 1.00 48.69 73 PRO A N 1
ATOM 549 C CA . PRO A 1 73 ? -5.157 13.413 24.862 1.00 48.69 73 PRO A CA 1
ATOM 550 C C . PRO A 1 73 ? -3.980 13.952 25.680 1.00 48.69 73 PRO A C 1
ATOM 552 O O . PRO A 1 73 ? -3.762 13.557 26.824 1.00 48.69 73 PRO A O 1
ATOM 555 N N . GLY A 1 74 ? -3.201 14.826 25.058 1.00 44.91 74 GLY A N 1
ATOM 556 C CA . GLY A 1 74 ? -2.075 15.537 25.635 1.00 44.91 74 GLY A CA 1
ATOM 557 C C . GLY A 1 74 ? -2.016 16.902 24.971 1.00 44.91 74 GLY A C 1
ATOM 558 O O . GLY A 1 74 ? -1.927 16.983 23.752 1.00 44.91 74 GLY A O 1
ATOM 559 N N . GLU A 1 75 ? -2.174 17.938 25.790 1.00 49.97 75 GLU A N 1
ATOM 560 C CA . GLU A 1 75 ? -2.193 19.369 25.468 1.00 49.97 75 GLU A CA 1
ATOM 561 C C . GLU A 1 75 ? -1.509 19.750 24.147 1.00 49.97 75 GLU A C 1
ATOM 563 O O . GLU A 1 75 ? -0.289 19.686 24.001 1.00 49.97 75 GLU A O 1
ATOM 568 N N . THR A 1 76 ? -2.319 20.191 23.185 1.00 38.91 76 THR A N 1
ATOM 569 C CA . THR A 1 76 ? -1.845 20.866 21.980 1.00 38.91 76 THR A CA 1
ATOM 570 C C . THR A 1 76 ? -1.407 22.278 22.367 1.00 38.91 76 THR A C 1
ATOM 572 O O . THR A 1 76 ? -2.217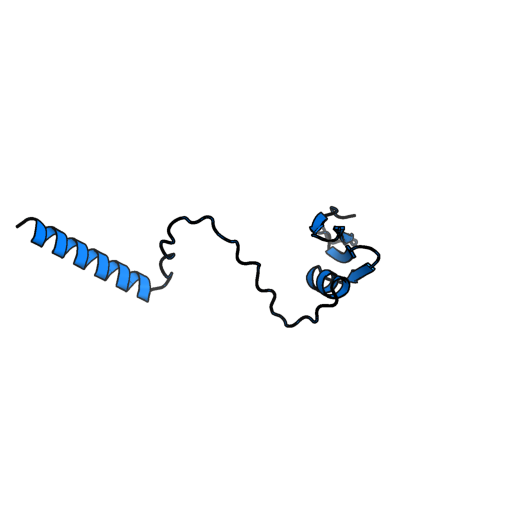 23.201 22.386 1.00 38.91 76 THR A O 1
ATOM 575 N N . ASP A 1 77 ? -0.127 22.460 22.688 1.00 48.31 77 ASP A N 1
ATOM 576 C CA . ASP A 1 77 ? 0.526 23.732 22.386 1.00 48.31 77 ASP A CA 1
ATOM 577 C C . ASP A 1 77 ? 0.698 23.773 20.863 1.00 48.31 77 ASP A C 1
ATOM 579 O O . ASP A 1 77 ? 1.469 22.999 20.288 1.00 48.31 77 ASP A O 1
ATOM 583 N N . ASP A 1 78 ? -0.081 24.63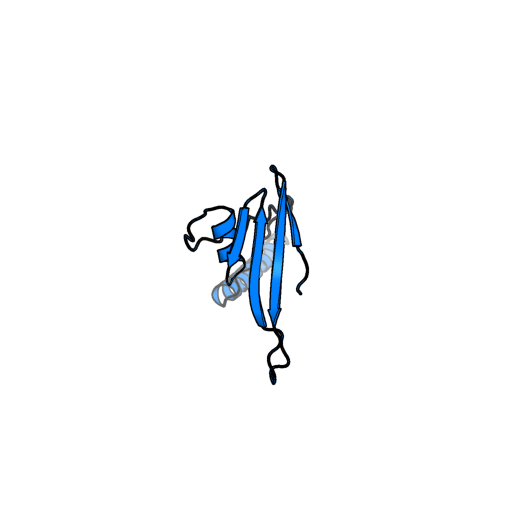0 20.199 1.00 50.88 78 ASP A N 1
ATOM 584 C CA . ASP A 1 78 ? 0.023 24.879 18.762 1.00 50.88 78 ASP A CA 1
ATOM 585 C C . ASP A 1 78 ? 1.495 25.117 18.365 1.00 50.88 78 ASP A C 1
ATOM 587 O O . ASP A 1 78 ? 2.175 25.953 18.978 1.00 50.88 78 ASP A O 1
ATOM 591 N N . PRO A 1 79 ? 2.015 24.444 17.321 1.00 53.47 79 PRO A N 1
ATOM 592 C CA . PRO A 1 79 ? 3.359 24.720 16.845 1.00 53.47 79 PRO A CA 1
ATOM 593 C C . PRO A 1 79 ? 3.437 26.186 16.387 1.00 53.47 79 PRO A C 1
ATOM 595 O O . PRO A 1 79 ? 2.571 26.644 15.632 1.00 53.47 79 PRO A O 1
ATOM 598 N N . PRO A 1 80 ? 4.455 26.959 16.814 1.00 58.03 80 PRO A N 1
ATOM 599 C CA . PRO A 1 80 ? 4.531 28.365 16.463 1.00 58.03 80 PRO A CA 1
ATOM 600 C C . PRO A 1 80 ? 4.651 28.499 14.947 1.00 58.03 80 PRO A C 1
ATOM 602 O O . PRO A 1 80 ? 5.501 27.869 14.315 1.00 58.03 80 PRO A O 1
ATOM 605 N N . ALA A 1 81 ? 3.794 29.339 14.366 1.00 60.38 81 ALA A N 1
ATOM 606 C CA . ALA A 1 81 ? 3.820 29.659 12.948 1.00 60.38 81 ALA A CA 1
ATOM 607 C C . ALA A 1 81 ? 5.252 30.040 12.522 1.00 60.38 81 ALA A C 1
ATOM 609 O O . ALA A 1 81 ? 5.844 30.983 13.039 1.00 60.38 81 ALA A O 1
ATOM 610 N N . THR A 1 82 ? 5.846 29.306 11.587 1.00 59.44 82 THR A N 1
ATOM 611 C CA . THR A 1 82 ? 7.177 29.627 11.059 1.00 59.44 82 THR A CA 1
ATOM 612 C C . THR A 1 82 ? 7.051 30.694 9.975 1.00 59.44 82 THR A C 1
ATOM 614 O O . THR A 1 82 ? 6.744 30.391 8.825 1.00 59.44 82 THR A O 1
ATOM 617 N N . GLY A 1 83 ? 7.267 31.959 10.346 1.00 70.38 83 GLY A N 1
ATOM 618 C CA . GLY A 1 83 ? 7.331 33.090 9.415 1.00 70.38 83 GLY A CA 1
ATOM 619 C C . GLY A 1 83 ? 7.624 34.428 10.102 1.00 70.38 83 GLY A C 1
ATOM 620 O O . GLY A 1 83 ? 7.465 34.567 11.314 1.00 70.38 83 GLY A O 1
ATOM 621 N N . ASP A 1 84 ? 8.018 35.445 9.329 1.00 67.25 84 ASP A N 1
ATOM 622 C CA . ASP A 1 84 ? 8.408 36.770 9.849 1.00 67.25 84 ASP A CA 1
ATOM 623 C C . ASP A 1 84 ? 7.309 37.460 10.672 1.00 67.25 84 ASP A C 1
ATOM 625 O O . ASP A 1 84 ? 7.589 38.184 11.629 1.00 67.25 84 ASP A O 1
ATOM 629 N N . ALA A 1 85 ? 6.041 37.246 10.313 1.00 70.81 85 ALA A N 1
ATOM 630 C CA . ALA A 1 85 ? 4.902 37.787 11.052 1.00 70.81 85 ALA A CA 1
ATOM 631 C C . ALA A 1 85 ? 4.765 37.150 12.444 1.00 70.81 85 ALA A C 1
ATOM 633 O O . ALA A 1 85 ? 4.477 37.841 13.421 1.00 70.81 85 ALA A O 1
ATOM 634 N N . ALA A 1 86 ? 5.030 35.850 12.542 1.00 77.38 86 ALA A N 1
ATOM 635 C CA . ALA A 1 86 ? 4.990 35.121 13.799 1.00 77.38 86 ALA A CA 1
ATOM 636 C C . ALA A 1 86 ? 6.188 35.460 14.693 1.00 77.38 86 ALA A C 1
ATOM 638 O O . ALA A 1 86 ? 6.013 35.646 15.894 1.00 77.38 86 ALA A O 1
ATOM 639 N N . LEU A 1 87 ? 7.373 35.667 14.105 1.00 79.38 87 LEU A N 1
ATOM 640 C CA . LEU A 1 87 ? 8.538 36.176 14.830 1.00 79.38 87 LEU A CA 1
ATOM 641 C C . LEU A 1 87 ? 8.268 37.570 15.421 1.00 79.38 87 LEU A C 1
ATOM 643 O O . LEU A 1 87 ? 8.545 37.809 16.594 1.00 79.38 87 LEU A O 1
ATOM 647 N N . LYS A 1 88 ? 7.669 38.484 14.646 1.00 79.88 88 LYS A N 1
ATOM 648 C CA . LYS A 1 88 ? 7.283 39.819 15.142 1.00 79.88 88 LYS A CA 1
ATOM 649 C C . LYS A 1 88 ? 6.268 39.740 16.280 1.00 79.88 88 LYS A C 1
ATOM 651 O O . LYS A 1 88 ? 6.394 40.484 17.251 1.00 79.88 88 LYS A O 1
ATOM 656 N N . LYS A 1 89 ? 5.292 38.834 16.179 1.00 83.25 89 LYS A N 1
ATOM 657 C CA . LYS A 1 89 ? 4.309 38.602 17.242 1.00 83.25 89 LYS A CA 1
ATOM 658 C C . LYS A 1 89 ? 4.976 38.070 18.513 1.00 83.25 89 LYS A C 1
ATOM 660 O O . LYS A 1 89 ? 4.737 38.619 19.581 1.00 83.25 89 LYS A O 1
ATOM 665 N N . ALA A 1 90 ? 5.864 37.084 18.393 1.00 83.62 90 ALA A N 1
ATOM 666 C CA . ALA A 1 90 ? 6.588 36.520 19.532 1.00 83.62 90 ALA A CA 1
ATOM 667 C C . ALA A 1 90 ? 7.450 37.571 20.256 1.00 83.62 90 ALA A C 1
ATOM 669 O O . ALA A 1 90 ? 7.479 37.610 21.484 1.00 83.62 90 ALA A O 1
ATOM 670 N N . ILE A 1 91 ? 8.103 38.468 19.508 1.00 86.19 91 ILE A N 1
ATOM 671 C CA . ILE A 1 91 ? 8.876 39.577 20.088 1.00 86.19 91 ILE A CA 1
ATOM 672 C C . ILE A 1 91 ? 7.960 40.545 20.856 1.00 86.19 91 ILE A C 1
ATOM 674 O O . ILE A 1 91 ? 8.306 40.961 21.961 1.00 86.19 91 ILE A O 1
ATOM 678 N N . ALA A 1 92 ? 6.790 40.883 20.306 1.00 88.31 92 ALA A N 1
ATOM 679 C CA . ALA A 1 92 ? 5.830 41.763 20.973 1.00 88.31 92 ALA A CA 1
ATOM 680 C C . ALA A 1 92 ? 5.244 41.128 22.248 1.00 88.31 92 ALA A C 1
ATOM 682 O O . ALA A 1 92 ? 5.143 41.793 23.281 1.00 88.31 92 ALA A O 1
ATOM 683 N N . ASP A 1 93 ? 4.913 39.836 22.195 1.00 86.62 93 ASP A N 1
ATOM 684 C CA . ASP A 1 93 ? 4.385 39.085 23.337 1.00 86.62 93 ASP A CA 1
ATOM 685 C C . ASP A 1 93 ? 5.425 39.004 24.470 1.00 86.62 93 ASP A C 1
ATOM 687 O O . ASP A 1 93 ? 5.097 39.255 25.632 1.00 86.62 93 ASP A O 1
ATOM 691 N N . ALA A 1 94 ? 6.699 38.760 24.137 1.00 89.00 94 ALA A N 1
ATOM 692 C CA . ALA A 1 94 ? 7.792 38.736 25.110 1.00 89.00 94 ALA A CA 1
ATOM 693 C C . ALA A 1 94 ? 8.010 40.100 25.791 1.00 89.00 94 ALA A C 1
ATOM 695 O O . ALA A 1 94 ? 8.177 40.166 27.010 1.00 89.00 94 ALA A O 1
ATOM 696 N N . GLN A 1 95 ? 7.968 41.199 25.029 1.00 89.94 95 GLN A N 1
ATOM 697 C CA . GLN A 1 95 ? 8.094 42.554 25.582 1.00 89.94 95 GLN A CA 1
ATOM 698 C C . GLN A 1 95 ? 6.940 42.891 26.528 1.00 89.94 95 GLN A C 1
ATOM 700 O O . GLN A 1 95 ? 7.161 43.442 27.607 1.00 89.94 95 GLN A O 1
ATOM 705 N N . LYS A 1 96 ? 5.712 42.521 26.150 1.00 91.50 96 LYS A N 1
ATOM 706 C CA . LYS A 1 96 ? 4.530 42.733 26.985 1.00 91.50 96 LYS A CA 1
ATOM 707 C C . LYS A 1 96 ? 4.622 41.949 28.295 1.00 91.50 96 LYS A C 1
ATOM 709 O O . LYS A 1 96 ? 4.391 42.525 29.354 1.00 91.50 96 LYS A O 1
ATOM 714 N N . ALA A 1 97 ? 4.993 40.671 28.232 1.00 87.44 97 ALA A N 1
ATOM 715 C CA . ALA A 1 97 ? 5.139 39.828 29.416 1.00 87.44 97 ALA A CA 1
ATOM 716 C C . ALA A 1 97 ? 6.190 40.379 30.393 1.00 87.44 97 ALA A C 1
ATOM 718 O O . ALA A 1 97 ? 5.971 40.372 31.603 1.00 87.44 97 ALA A O 1
ATOM 719 N N . TYR A 1 98 ? 7.295 40.920 29.873 1.00 88.25 98 TYR A N 1
ATOM 720 C CA . TYR A 1 98 ? 8.323 41.556 30.694 1.00 88.25 98 TYR A CA 1
ATOM 721 C C . TYR A 1 98 ? 7.783 42.790 31.435 1.00 88.25 98 TYR A C 1
ATOM 723 O O . TYR A 1 98 ? 7.919 42.891 32.652 1.00 88.25 98 TYR A O 1
ATOM 731 N N . SER A 1 99 ? 7.097 43.696 30.728 1.00 89.50 99 SER A N 1
ATOM 732 C CA . SER A 1 99 ? 6.497 44.890 31.343 1.00 89.50 99 SER A CA 1
ATOM 733 C C . SER A 1 99 ? 5.388 44.563 32.348 1.00 89.50 99 SER A C 1
ATOM 735 O O . SER A 1 99 ? 5.247 45.254 33.357 1.00 89.50 99 SER A O 1
ATOM 737 N N . ASP A 1 100 ? 4.589 43.529 32.084 1.00 89.00 100 ASP A N 1
ATOM 738 C CA . ASP A 1 100 ? 3.549 43.073 33.009 1.00 89.00 100 ASP A CA 1
ATOM 739 C C . ASP A 1 100 ? 4.172 42.467 34.281 1.00 89.00 100 ASP A C 1
ATOM 741 O O . ASP A 1 100 ? 3.687 42.725 35.383 1.00 89.00 100 ASP A O 1
ATOM 745 N N . GLY A 1 101 ? 5.293 41.748 34.148 1.00 84.69 101 GLY A N 1
ATOM 746 C CA . GLY A 1 101 ? 6.077 41.246 35.277 1.00 84.69 101 GLY A CA 1
ATOM 747 C C . GLY A 1 101 ? 6.666 42.362 36.145 1.00 84.69 101 GLY A C 1
ATOM 748 O O . GLY A 1 101 ? 6.549 42.308 37.366 1.00 84.69 101 GLY A O 1
ATOM 749 N N . GLU A 1 102 ? 7.234 43.409 35.538 1.00 85.38 102 GLU A N 1
ATOM 750 C CA . GLU A 1 102 ? 7.769 44.559 36.286 1.00 85.38 102 GLU A CA 1
ATOM 751 C C . GLU A 1 102 ? 6.679 45.343 37.028 1.00 85.38 102 GLU A C 1
ATOM 753 O O . GLU A 1 102 ? 6.908 45.800 38.146 1.00 85.38 102 GLU A O 1
ATOM 758 N N . LYS A 1 103 ? 5.481 45.468 36.444 1.00 86.50 103 LYS A N 1
ATOM 759 C CA . LYS A 1 103 ? 4.329 46.093 37.113 1.00 86.50 103 LYS A CA 1
ATOM 760 C C . LYS A 1 103 ? 3.795 45.266 38.273 1.00 86.50 103 LYS A C 1
ATOM 762 O O . LYS A 1 103 ? 3.326 45.842 39.242 1.00 86.50 103 LYS A O 1
ATOM 767 N N . ALA A 1 104 ? 3.837 43.940 38.173 1.00 77.44 104 ALA A N 1
ATOM 768 C CA . ALA A 1 104 ? 3.366 43.055 39.236 1.00 77.44 104 ALA A CA 1
ATOM 769 C C . ALA A 1 104 ? 4.300 43.030 40.462 1.00 77.44 104 ALA A C 1
ATOM 771 O O . ALA A 1 104 ? 3.913 42.526 41.514 1.00 77.44 104 ALA A O 1
ATOM 772 N N . LEU A 1 105 ? 5.526 43.546 40.323 1.00 74.56 105 LEU A N 1
ATOM 773 C CA . LEU A 1 105 ? 6.543 43.600 41.376 1.00 74.56 105 LEU A CA 1
ATOM 774 C C . LEU A 1 105 ? 6.613 44.958 42.105 1.00 74.56 105 LEU A C 1
ATOM 776 O O . LEU A 1 105 ? 7.424 45.093 43.023 1.00 74.56 105 LEU A O 1
ATOM 780 N N . GLN A 1 106 ? 5.800 45.945 41.712 1.00 63.34 106 GLN A N 1
ATOM 781 C CA . GLN A 1 106 ? 5.671 47.259 42.366 1.00 63.34 106 GLN A CA 1
ATOM 782 C C . GLN A 1 106 ? 4.354 47.363 43.134 1.00 63.34 106 GLN A C 1
ATOM 784 O O . GLN A 1 106 ? 4.364 48.025 44.196 1.00 63.34 106 GLN A O 1
#

Foldseek 3Di:
DADWDWDDDPQGIKIKDFDWDDDDPDPDTDTAWIWIDDDHDIDIHSDPVVNVCRRVVNDPPVDPPPPPPPPDPDDDPDDQDPDPVSVVVVVVVVVVVVVVVVVVVD

Sequence (106 aa):
YGNLLTVPLEGGFLYIEPVYTRGGNQNYPLLRKVAASYGSKIVFENSLGEALNAVFGVEDDGSTTPPDTQDPPGETDDPPATGDAALKKAIADAQKAYSDGEKALQ